Protein AF-A0A269XDZ5-F1 (afdb_monomer_lite)

InterPro domains:
  IPR005771 UTP--glucose-1-phosphate uridylyltransferase, bacterial/archaeal-type [PTHR43197] (3-79)
  IPR005835 Nucleotidyl transferase domain [PF00483] (2-79)
  IPR029044 Nucleotide-diphospho-sugar transferases [G3DSA:3.90.550.10] (1-79)
  IPR029044 Nucleotide-diphospho-sugar transferases [SSF53448] (2-79)

pLDDT: mean 83.18, std 9.84, range [56.16, 92.75]

Radius of gyration: 14.18 Å; chains: 1; bounding box: 31×29×31 Å

Sequence (79 aa):
MYSARQFIGDEPFAVLLGDDIVESDTPAIKQLMEVYEETGNSVIGVQEVPESDTHRYGIIDPLSKEGRRYEVKKFVEKP

Organism: NCBI:txid152332

Foldseek 3Di:
DVVCCVVQPPDDDDDDDPPDDDDDPDPPVVVQVVVCVVPVDHGDDDDDDDPVCQQVDWDFDFPDDDPPDTHGPDIDHRD

Structure (mmCIF, N/CA/C/O backbone):
data_AF-A0A269XDZ5-F1
#
_entry.id   AF-A0A269XDZ5-F1
#
loop_
_atom_site.group_PDB
_atom_site.id
_atom_site.type_symbol
_atom_site.label_atom_id
_atom_site.label_alt_id
_atom_site.label_comp_id
_atom_site.label_asym_id
_atom_site.label_entity_id
_atom_site.label_seq_id
_atom_site.pdbx_PDB_ins_code
_atom_site.Cartn_x
_atom_site.Cartn_y
_atom_site.Cartn_z
_atom_site.occupancy
_atom_site.B_iso_or_equiv
_atom_site.auth_seq_id
_atom_site.auth_comp_id
_atom_site.auth_asym_id
_atom_site.auth_atom_id
_atom_site.pdbx_PDB_model_num
ATOM 1 N N . MET A 1 1 ? -11.163 -12.309 -0.917 1.00 59.25 1 MET A N 1
ATOM 2 C CA . MET A 1 1 ? -11.638 -11.420 0.171 1.00 59.25 1 MET A CA 1
ATOM 3 C C . MET A 1 1 ? -13.076 -11.697 0.624 1.00 59.25 1 MET A C 1
ATOM 5 O O . MET A 1 1 ? -13.314 -11.654 1.822 1.00 59.25 1 MET A O 1
ATOM 9 N N . TYR A 1 2 ? -14.025 -12.037 -0.262 1.00 61.19 2 TYR A N 1
ATOM 10 C CA . TYR A 1 2 ? -15.442 -12.231 0.112 1.00 61.19 2 TYR A CA 1
ATOM 11 C C . TYR A 1 2 ? -15.685 -13.258 1.244 1.00 61.19 2 TYR A C 1
ATOM 13 O O . TYR A 1 2 ? -16.528 -13.030 2.105 1.00 61.19 2 TYR A O 1
ATOM 21 N N . SER A 1 3 ? -14.893 -14.334 1.322 1.00 60.72 3 SER A N 1
ATOM 22 C CA . SER A 1 3 ? -15.047 -15.379 2.351 1.00 60.72 3 SER A CA 1
ATOM 23 C C . SER A 1 3 ? -14.651 -14.954 3.774 1.00 60.72 3 SER A C 1
ATOM 25 O O . SER A 1 3 ? -15.116 -15.566 4.734 1.00 60.72 3 SER A O 1
ATOM 27 N N . ALA A 1 4 ? -13.830 -13.906 3.926 1.00 60.69 4 ALA A N 1
ATOM 28 C CA . ALA A 1 4 ? -13.394 -13.384 5.228 1.00 60.69 4 ALA A CA 1
ATOM 29 C C . ALA A 1 4 ? -14.342 -12.310 5.790 1.00 60.69 4 ALA A C 1
ATOM 31 O O . ALA A 1 4 ? -14.249 -11.958 6.963 1.00 60.69 4 ALA A O 1
ATOM 32 N N . ARG A 1 5 ? -15.297 -11.827 4.981 1.00 59.72 5 ARG A N 1
ATOM 33 C CA . ARG A 1 5 ? -16.232 -10.753 5.352 1.00 59.72 5 ARG A CA 1
ATOM 34 C C . ARG A 1 5 ? -17.026 -11.064 6.625 1.00 59.72 5 ARG A C 1
ATOM 36 O O . ARG A 1 5 ? -17.260 -10.178 7.434 1.00 59.72 5 ARG A O 1
ATOM 43 N N . GLN A 1 6 ? -17.383 -12.332 6.823 1.00 59.56 6 GLN A N 1
ATOM 44 C CA . GLN A 1 6 ? -18.106 -12.805 8.008 1.00 59.56 6 GLN A CA 1
ATOM 45 C C . GLN A 1 6 ? -17.293 -12.740 9.315 1.00 59.56 6 GLN A C 1
ATOM 47 O O . GLN A 1 6 ? -17.886 -12.734 10.386 1.00 59.56 6 GLN A O 1
ATOM 52 N N . PHE A 1 7 ? -15.959 -12.688 9.231 1.00 62.59 7 PHE A N 1
ATOM 53 C CA . PHE A 1 7 ? -15.067 -12.610 10.393 1.00 62.59 7 PHE A CA 1
ATOM 54 C C . PHE A 1 7 ? -14.613 -11.182 10.712 1.00 62.59 7 PHE A C 1
ATOM 56 O O . PHE A 1 7 ? -14.195 -10.928 11.834 1.00 62.59 7 PHE A O 1
ATOM 63 N N . ILE A 1 8 ? -14.682 -10.273 9.737 1.00 65.06 8 ILE A N 1
ATOM 64 C CA . ILE A 1 8 ? -14.182 -8.896 9.857 1.00 65.06 8 ILE A CA 1
ATOM 65 C C . ILE A 1 8 ? -15.306 -7.911 10.216 1.00 65.06 8 ILE A C 1
ATOM 67 O O . ILE A 1 8 ? -15.069 -6.933 10.914 1.00 65.06 8 ILE A O 1
ATOM 71 N N . GLY A 1 9 ? -16.540 -8.159 9.762 1.00 69.62 9 GLY A N 1
ATOM 72 C CA . GLY A 1 9 ? -17.639 -7.209 9.957 1.00 69.62 9 GLY A CA 1
ATOM 73 C C . GLY A 1 9 ? -17.478 -5.953 9.090 1.00 69.62 9 GLY A C 1
ATOM 74 O O . GLY A 1 9 ? -17.160 -6.073 7.906 1.00 69.62 9 GLY A O 1
ATOM 75 N N . ASP A 1 10 ? -17.722 -4.777 9.681 1.00 74.62 10 ASP A N 1
ATOM 76 C CA . ASP A 1 10 ? -17.608 -3.444 9.047 1.00 74.62 10 ASP A CA 1
ATOM 77 C C . ASP A 1 10 ? -16.400 -2.635 9.578 1.00 74.62 10 ASP A C 1
ATOM 79 O O . ASP A 1 10 ? -16.357 -1.409 9.482 1.00 74.62 10 ASP A O 1
ATOM 83 N N . GLU A 1 11 ? -15.401 -3.311 10.150 1.00 79.88 11 GLU A N 1
ATOM 84 C CA . GLU A 1 11 ? -14.168 -2.677 10.629 1.00 79.88 11 GLU A CA 1
ATOM 85 C C . GLU A 1 11 ? -13.074 -2.674 9.543 1.00 79.88 11 GLU A C 1
ATOM 87 O O . GLU A 1 11 ? -13.024 -3.580 8.700 1.00 79.88 11 GLU A O 1
ATOM 92 N N . PRO A 1 12 ? -12.173 -1.670 9.528 1.00 81.31 12 PRO A N 1
ATOM 93 C CA . PRO A 1 12 ? -11.038 -1.671 8.615 1.00 81.31 12 PRO A CA 1
ATOM 94 C C . PRO A 1 12 ? -10.130 -2.873 8.876 1.00 81.31 12 PRO A C 1
ATOM 96 O O . PRO A 1 12 ? -9.824 -3.213 10.018 1.00 81.31 12 PRO A O 1
ATOM 99 N N . PHE A 1 13 ? -9.663 -3.499 7.799 1.00 86.50 13 PHE A N 1
ATOM 100 C CA . PHE A 1 13 ? -8.810 -4.677 7.864 1.00 86.50 13 PHE A CA 1
ATOM 101 C C . PHE A 1 13 ? -7.665 -4.586 6.865 1.00 86.50 13 PHE A C 1
ATOM 103 O O . PHE A 1 13 ? -7.774 -3.970 5.805 1.00 86.50 13 PHE A O 1
ATOM 110 N N . ALA A 1 14 ? -6.572 -5.260 7.200 1.00 87.25 14 ALA A N 1
ATOM 111 C CA . ALA A 1 14 ? -5.443 -5.445 6.312 1.00 87.25 14 ALA A CA 1
ATOM 112 C C . ALA A 1 14 ? -5.499 -6.818 5.641 1.00 87.25 14 ALA A C 1
ATOM 114 O O . ALA A 1 14 ? -5.915 -7.807 6.247 1.00 87.25 14 ALA A O 1
ATOM 115 N N . VAL A 1 15 ? -5.019 -6.890 4.401 1.00 86.88 15 VAL A N 1
ATOM 116 C CA . VAL A 1 15 ? -4.783 -8.158 3.707 1.00 86.88 15 VAL A CA 1
ATOM 117 C C . VAL A 1 15 ? -3.304 -8.279 3.398 1.00 86.88 15 VAL A C 1
ATOM 119 O O . VAL A 1 15 ? -2.706 -7.375 2.825 1.00 86.88 15 VAL A O 1
ATOM 122 N N . LEU A 1 16 ? -2.738 -9.413 3.795 1.00 85.25 16 LEU A N 1
ATOM 123 C CA . LEU A 1 16 ? -1.353 -9.789 3.558 1.00 85.25 16 LEU A CA 1
ATOM 124 C C . LEU A 1 16 ? -1.362 -11.058 2.709 1.00 85.25 16 LEU A C 1
ATOM 126 O O . LEU A 1 16 ? -2.089 -12.006 3.019 1.00 85.25 16 LEU A O 1
ATOM 130 N N . LEU A 1 17 ? -0.580 -11.060 1.636 1.00 82.50 17 LEU A N 1
ATOM 131 C CA . LEU A 1 17 ? -0.373 -12.229 0.793 1.00 82.50 17 LEU A CA 1
ATOM 132 C C . LEU A 1 17 ? 0.871 -12.956 1.312 1.00 82.50 17 LEU A C 1
ATOM 134 O O . LEU A 1 17 ? 1.930 -12.354 1.446 1.00 82.50 17 LEU A O 1
ATOM 138 N N . GLY A 1 18 ? 0.722 -14.223 1.706 1.00 76.75 18 GLY A N 1
ATOM 139 C CA . GLY A 1 18 ? 1.787 -14.975 2.389 1.00 76.75 18 GLY A CA 1
ATOM 140 C C . GLY A 1 18 ? 2.978 -15.351 1.500 1.00 76.75 18 GLY A C 1
ATOM 141 O O . GLY A 1 18 ? 3.979 -15.854 2.001 1.00 76.75 18 GLY A O 1
ATOM 142 N N . ASP A 1 19 ? 2.854 -15.140 0.196 1.00 82.00 19 ASP A N 1
ATOM 143 C CA . ASP A 1 19 ? 3.868 -15.326 -0.836 1.00 82.00 19 ASP A CA 1
ATOM 144 C C . ASP A 1 19 ? 4.721 -14.072 -1.091 1.00 82.00 19 ASP A C 1
ATOM 146 O O . ASP A 1 19 ? 5.815 -14.202 -1.640 1.00 82.00 19 ASP A O 1
ATOM 150 N N . ASP A 1 20 ? 4.288 -12.894 -0.626 1.00 76.44 20 ASP A N 1
ATOM 151 C CA . ASP A 1 20 ? 5.044 -11.643 -0.721 1.00 76.44 20 ASP A CA 1
ATOM 152 C C . ASP A 1 20 ? 5.734 -11.313 0.612 1.00 76.44 20 ASP A C 1
ATOM 154 O O . ASP A 1 20 ? 5.110 -10.898 1.593 1.00 76.44 20 ASP A O 1
ATOM 158 N N . ILE A 1 21 ? 7.060 -11.469 0.645 1.00 79.69 21 ILE A N 1
ATOM 159 C CA . ILE A 1 21 ? 7.890 -11.103 1.800 1.00 79.69 21 ILE A CA 1
ATOM 160 C C . ILE A 1 21 ? 8.463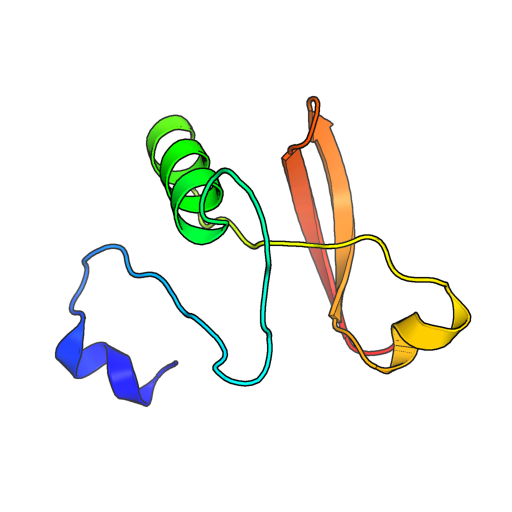 -9.705 1.572 1.00 79.69 21 ILE A C 1
ATOM 162 O O . ILE A 1 21 ? 9.290 -9.500 0.686 1.00 79.69 21 ILE A O 1
ATOM 166 N N . VAL A 1 22 ? 8.049 -8.751 2.407 1.00 84.06 22 VAL A N 1
ATOM 167 C CA . VAL A 1 22 ? 8.553 -7.371 2.382 1.00 84.06 22 VAL A CA 1
ATOM 168 C C . VAL A 1 22 ? 9.461 -7.137 3.586 1.00 84.06 22 VAL A C 1
ATOM 170 O O . VAL A 1 22 ? 8.998 -7.123 4.726 1.00 84.06 22 VAL A O 1
ATOM 173 N N . GLU A 1 23 ? 10.753 -6.934 3.330 1.00 85.94 23 GLU A N 1
ATOM 174 C CA . GLU A 1 23 ? 11.750 -6.591 4.347 1.00 85.94 23 GLU A CA 1
ATOM 175 C C . GLU A 1 23 ? 11.948 -5.070 4.403 1.00 85.94 23 GLU A C 1
ATOM 177 O O . GLU A 1 23 ? 12.186 -4.419 3.387 1.00 85.94 23 GLU A O 1
ATOM 182 N N . SER A 1 24 ? 11.796 -4.483 5.591 1.00 85.88 24 SER A N 1
ATOM 183 C CA . SER A 1 24 ? 11.936 -3.042 5.821 1.00 85.88 24 SER A CA 1
ATOM 184 C C . SER A 1 24 ? 12.120 -2.769 7.314 1.00 85.88 24 SER A C 1
ATOM 186 O O . SER A 1 24 ? 11.482 -3.428 8.136 1.00 85.88 24 SER A O 1
ATOM 188 N N . ASP A 1 25 ? 12.924 -1.758 7.665 1.00 90.44 25 ASP A N 1
ATOM 189 C CA . ASP A 1 25 ? 13.136 -1.326 9.058 1.00 90.44 25 ASP A CA 1
ATOM 190 C C . ASP A 1 25 ? 11.815 -0.961 9.749 1.00 90.44 25 ASP A C 1
ATOM 192 O O . ASP A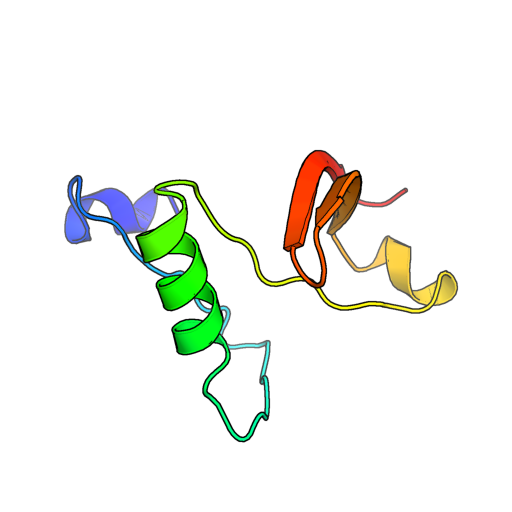 1 25 ? 11.569 -1.296 10.907 1.00 90.44 25 ASP A O 1
ATOM 196 N N . THR A 1 26 ? 10.936 -0.271 9.014 1.00 89.75 26 THR A N 1
ATOM 197 C CA . THR A 1 26 ? 9.556 -0.026 9.442 1.00 89.75 26 THR A CA 1
ATOM 198 C C . THR A 1 26 ? 8.641 -1.044 8.767 1.00 89.75 26 THR A C 1
ATOM 200 O O . THR A 1 26 ? 8.629 -1.083 7.532 1.00 89.75 26 THR A O 1
ATOM 203 N N . PRO A 1 27 ? 7.829 -1.819 9.513 1.00 91.12 27 PRO A N 1
ATOM 204 C CA . PRO A 1 27 ? 6.936 -2.812 8.922 1.00 91.12 27 PRO A CA 1
ATOM 205 C C . PRO A 1 27 ? 6.058 -2.209 7.822 1.00 91.12 27 PRO A C 1
ATOM 207 O O . PRO A 1 27 ? 5.413 -1.184 8.041 1.00 91.12 27 PRO A O 1
ATOM 210 N N . ALA A 1 28 ? 6.006 -2.849 6.651 1.00 90.06 28 ALA A N 1
ATOM 211 C CA . ALA A 1 28 ? 5.260 -2.337 5.496 1.00 90.06 28 ALA A CA 1
ATOM 212 C C . ALA A 1 28 ? 3.782 -2.082 5.828 1.00 90.06 28 ALA A C 1
ATOM 214 O O . ALA A 1 28 ? 3.235 -1.033 5.500 1.00 90.06 28 ALA A O 1
ATOM 215 N N . ILE A 1 29 ? 3.166 -3.000 6.579 1.00 90.81 29 ILE A N 1
ATOM 216 C CA . ILE A 1 29 ? 1.783 -2.864 7.046 1.00 90.81 29 ILE A CA 1
ATOM 217 C C . ILE A 1 29 ? 1.577 -1.607 7.902 1.00 90.81 29 ILE A C 1
ATOM 219 O O . ILE A 1 29 ? 0.565 -0.930 7.759 1.00 90.81 29 ILE A O 1
ATOM 223 N N . LYS A 1 30 ? 2.558 -1.252 8.743 1.00 91.44 30 LYS A N 1
ATOM 224 C CA . LYS A 1 30 ? 2.479 -0.081 9.620 1.00 91.44 30 LYS A CA 1
ATOM 225 C C . LYS A 1 30 ? 2.454 1.208 8.801 1.00 91.44 30 LYS A C 1
ATOM 227 O O . LYS A 1 30 ? 1.643 2.080 9.076 1.00 91.44 30 LYS A O 1
ATOM 232 N N . GLN A 1 31 ? 3.274 1.284 7.755 1.00 91.88 31 GLN A N 1
ATOM 233 C CA . GLN A 1 31 ? 3.291 2.435 6.847 1.00 91.88 31 GLN A CA 1
ATOM 234 C C . GLN A 1 31 ? 1.939 2.607 6.133 1.00 91.88 31 GLN A C 1
ATOM 236 O O . GLN A 1 31 ? 1.458 3.725 5.979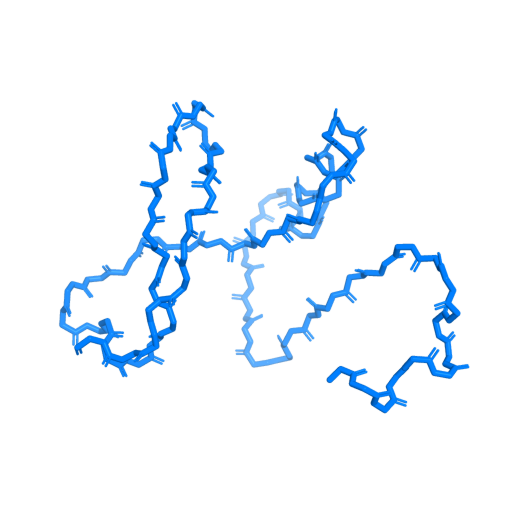 1.00 91.88 31 GLN A O 1
ATOM 241 N N . LEU A 1 32 ? 1.293 1.506 5.729 1.00 92.19 32 LEU A N 1
ATOM 242 C CA . LEU A 1 32 ? -0.040 1.559 5.116 1.00 92.19 32 LEU A CA 1
ATOM 243 C C . LEU A 1 32 ? -1.120 1.997 6.116 1.00 92.19 32 LEU A C 1
ATOM 245 O O . LEU A 1 32 ? -2.006 2.766 5.749 1.00 92.19 32 LEU A O 1
ATOM 249 N N . MET A 1 33 ? -1.034 1.538 7.368 1.00 91.25 33 MET A N 1
ATOM 250 C CA . MET A 1 33 ? -1.947 1.953 8.438 1.00 91.25 33 MET A CA 1
ATOM 251 C C . MET A 1 33 ? -1.831 3.448 8.743 1.00 91.25 33 MET A C 1
ATOM 253 O O . MET A 1 33 ? -2.855 4.110 8.838 1.00 91.25 33 MET A O 1
ATOM 257 N N . GLU A 1 34 ? -0.615 3.996 8.820 1.00 92.75 34 GLU A N 1
ATOM 258 C CA . GLU A 1 34 ? -0.392 5.435 9.036 1.00 92.75 34 GLU A CA 1
ATOM 259 C C . GLU A 1 34 ? -1.060 6.274 7.927 1.00 92.75 34 GLU A C 1
ATOM 261 O O . GLU A 1 34 ? -1.763 7.243 8.207 1.00 92.75 34 GLU A O 1
ATOM 266 N N . VAL A 1 35 ? -0.952 5.852 6.660 1.00 91.38 35 VAL A N 1
ATOM 267 C CA . VAL A 1 35 ? -1.641 6.528 5.542 1.00 91.38 35 VAL A CA 1
ATOM 268 C C . VAL A 1 35 ? -3.164 6.375 5.630 1.00 91.38 35 VAL A C 1
ATOM 270 O O . VAL A 1 35 ? -3.896 7.312 5.300 1.00 91.38 35 VAL A O 1
ATOM 273 N N . TYR A 1 36 ? -3.660 5.214 6.065 1.00 91.06 36 TYR A N 1
ATOM 274 C CA . TYR A 1 36 ? -5.092 5.000 6.277 1.00 91.06 36 TYR A CA 1
ATOM 275 C C . TYR A 1 36 ? -5.630 5.914 7.386 1.00 91.06 36 TYR A C 1
ATOM 277 O O . TYR A 1 36 ? -6.678 6.524 7.208 1.00 91.06 36 TYR A O 1
ATOM 285 N N . GLU A 1 37 ? -4.904 6.067 8.495 1.00 91.06 37 GLU A N 1
ATOM 286 C CA . GLU A 1 37 ? -5.278 6.953 9.604 1.00 91.06 37 GLU A CA 1
ATOM 287 C C . GLU A 1 37 ? -5.305 8.432 9.188 1.00 91.06 37 GLU A C 1
ATOM 289 O O . GLU A 1 37 ? -6.190 9.172 9.614 1.00 91.06 37 GLU A O 1
ATOM 294 N N . GLU A 1 38 ? -4.388 8.860 8.315 1.00 90.31 38 GLU A N 1
ATOM 295 C CA . GLU A 1 38 ? -4.361 10.231 7.789 1.00 90.31 38 GLU A CA 1
ATOM 296 C C . GLU A 1 38 ? -5.475 10.519 6.771 1.00 90.31 38 GLU A C 1
ATOM 298 O O . GLU A 1 38 ? -5.995 11.634 6.721 1.00 90.31 38 GLU A O 1
ATOM 303 N N . THR A 1 39 ? -5.811 9.546 5.917 1.00 89.12 39 THR A N 1
ATOM 304 C CA . THR A 1 39 ? -6.666 9.782 4.738 1.00 89.12 39 THR A CA 1
ATOM 305 C C . THR A 1 39 ? -8.080 9.223 4.864 1.00 89.12 39 THR A C 1
ATOM 307 O O . THR A 1 39 ? -8.975 9.684 4.158 1.00 89.12 39 THR A O 1
ATOM 310 N N . GLY A 1 40 ? -8.289 8.211 5.708 1.00 88.38 40 GLY A N 1
ATOM 311 C CA . GLY A 1 40 ? -9.526 7.429 5.791 1.00 88.38 40 GLY A CA 1
ATOM 312 C C . GLY A 1 40 ? -9.844 6.603 4.537 1.00 88.38 40 GLY A C 1
ATOM 313 O O . GLY A 1 40 ? -10.926 6.026 4.447 1.00 88.38 40 GLY A O 1
ATOM 314 N N . ASN A 1 41 ? -8.934 6.552 3.560 1.00 88.62 41 ASN A N 1
ATOM 315 C CA . ASN A 1 41 ? -9.135 5.881 2.277 1.00 88.62 41 ASN A CA 1
ATOM 316 C C . ASN A 1 41 ? -8.436 4.523 2.246 1.00 88.62 41 ASN A C 1
ATOM 318 O O . ASN A 1 41 ? -7.424 4.321 2.908 1.00 88.62 41 ASN A O 1
ATOM 322 N N . SER A 1 42 ? -8.925 3.598 1.416 1.00 89.88 42 SER A N 1
ATOM 323 C CA . SER A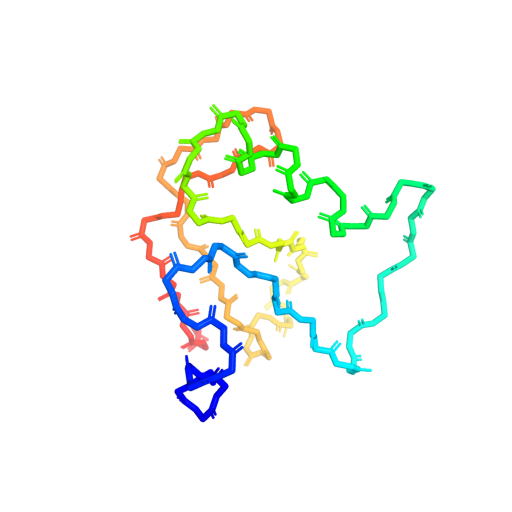 1 42 ? -8.232 2.329 1.178 1.00 89.88 42 SER A CA 1
ATOM 324 C C . SER A 1 42 ? -6.827 2.565 0.616 1.00 89.88 42 SER A C 1
ATOM 326 O O . SER A 1 42 ? -6.663 3.245 -0.397 1.00 89.88 42 SER A O 1
ATOM 328 N N . VAL A 1 43 ? -5.822 1.965 1.256 1.00 92.38 43 VAL A N 1
ATOM 329 C CA . VAL A 1 43 ? -4.406 2.098 0.885 1.00 92.38 43 VAL A CA 1
ATOM 330 C C . VAL A 1 43 ? -3.884 0.758 0.382 1.00 92.38 43 VAL A C 1
ATOM 332 O O . VAL A 1 43 ? -4.165 -0.285 0.970 1.00 92.38 43 VAL A O 1
ATOM 335 N N . ILE A 1 44 ? -3.112 0.783 -0.702 1.00 90.94 44 ILE A N 1
ATOM 336 C CA . ILE A 1 44 ? -2.480 -0.401 -1.292 1.00 90.94 44 ILE A CA 1
ATOM 337 C C . ILE A 1 44 ? -0.978 -0.151 -1.390 1.00 90.94 44 ILE A C 1
ATOM 339 O O . ILE A 1 44 ? -0.547 0.907 -1.849 1.00 90.94 44 ILE A O 1
ATOM 343 N N . GLY A 1 45 ? -0.184 -1.131 -0.958 1.00 90.12 45 GLY A N 1
ATOM 344 C CA . GLY A 1 45 ? 1.259 -1.122 -1.168 1.00 90.12 45 GLY A CA 1
ATOM 345 C C . GLY A 1 45 ? 1.585 -1.394 -2.633 1.00 90.12 45 GLY A C 1
ATOM 346 O O . GLY A 1 45 ? 1.099 -2.365 -3.206 1.00 90.12 45 GLY A O 1
ATOM 347 N N . VAL A 1 46 ? 2.407 -0.536 -3.232 1.00 89.62 46 VAL A N 1
ATOM 348 C CA . VAL A 1 46 ? 2.907 -0.698 -4.601 1.00 89.62 46 VAL A CA 1
ATOM 349 C C . VAL A 1 46 ? 4.427 -0.643 -4.602 1.00 89.62 46 VAL A C 1
ATOM 351 O O . VAL A 1 46 ? 5.030 0.021 -3.759 1.00 89.62 46 VAL A O 1
ATOM 354 N N . GLN A 1 47 ? 5.039 -1.327 -5.562 1.00 87.75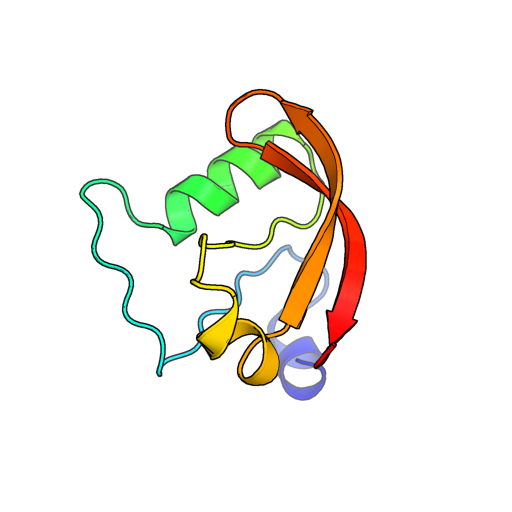 47 GLN A N 1
ATOM 355 C CA . GLN A 1 47 ? 6.476 -1.288 -5.805 1.00 87.75 47 GLN A CA 1
ATOM 356 C C . GLN A 1 47 ? 6.741 -0.962 -7.272 1.00 87.75 47 GLN A C 1
ATOM 358 O O . GLN A 1 47 ? 5.957 -1.332 -8.148 1.00 87.75 47 GLN A O 1
ATOM 363 N N . GLU A 1 48 ? 7.844 -0.269 -7.537 1.00 87.31 48 GLU A N 1
ATOM 364 C CA . GLU A 1 48 ? 8.311 -0.072 -8.905 1.00 87.31 48 GLU A CA 1
ATOM 365 C C . GLU A 1 48 ? 8.892 -1.389 -9.431 1.00 87.31 48 GLU A C 1
ATOM 367 O O . GLU A 1 48 ? 9.731 -2.012 -8.780 1.00 87.31 48 GLU A O 1
ATOM 372 N N . VAL A 1 49 ? 8.431 -1.814 -10.607 1.00 85.94 49 VAL A N 1
ATOM 373 C CA . VAL A 1 49 ? 8.911 -3.018 -11.297 1.00 85.94 49 VAL A CA 1
ATOM 374 C C . VAL A 1 49 ? 9.421 -2.652 -12.693 1.00 85.94 49 VAL A C 1
ATOM 376 O O . VAL A 1 49 ? 8.905 -1.705 -13.296 1.00 85.94 49 VAL A O 1
ATOM 379 N N . PRO A 1 50 ? 10.410 -3.380 -13.241 1.00 88.81 50 PRO A N 1
ATOM 380 C CA . PRO A 1 50 ? 10.828 -3.207 -14.628 1.00 88.81 50 PRO A CA 1
ATOM 381 C C . PRO A 1 50 ? 9.673 -3.454 -15.606 1.00 88.81 50 PRO A C 1
ATOM 383 O O . PRO A 1 50 ? 8.833 -4.325 -15.373 1.00 88.81 50 PRO A O 1
ATOM 386 N N . GLU A 1 51 ? 9.671 -2.761 -16.751 1.00 83.94 51 GLU A N 1
ATOM 387 C CA . GLU A 1 51 ? 8.634 -2.937 -17.785 1.00 83.94 51 GLU A CA 1
ATOM 388 C C . GLU A 1 51 ? 8.491 -4.396 -18.241 1.00 83.94 51 GLU A C 1
ATOM 390 O O . GLU A 1 51 ? 7.379 -4.865 -18.482 1.00 83.94 51 GLU A O 1
ATOM 395 N N . SER A 1 52 ? 9.597 -5.147 -18.282 1.00 85.94 52 SER A N 1
ATOM 396 C CA . SER A 1 52 ? 9.607 -6.565 -18.651 1.00 85.94 52 SER A CA 1
ATOM 397 C C . SER A 1 52 ? 8.767 -7.446 -17.727 1.00 85.94 52 SER A C 1
ATOM 399 O O . SER A 1 52 ? 8.275 -8.475 -18.179 1.00 85.94 52 SER A O 1
ATOM 401 N N . ASP A 1 53 ? 8.569 -7.048 -16.469 1.00 82.94 53 ASP A N 1
ATOM 402 C CA . ASP A 1 53 ? 7.842 -7.829 -15.464 1.00 82.94 53 ASP A CA 1
ATOM 403 C C . ASP A 1 53 ? 6.387 -7.375 -15.286 1.00 82.94 53 ASP A C 1
ATOM 405 O O . ASP A 1 53 ? 5.618 -8.039 -14.593 1.00 82.94 53 ASP A O 1
ATOM 409 N N . THR A 1 54 ? 5.965 -6.294 -15.953 1.00 82.94 54 THR A N 1
ATOM 410 C CA . THR A 1 54 ? 4.619 -5.704 -15.800 1.00 82.94 54 THR A CA 1
ATOM 411 C C . THR A 1 54 ? 3.480 -6.685 -16.078 1.00 82.94 54 THR A C 1
ATOM 413 O O . THR A 1 54 ? 2.472 -6.668 -15.380 1.00 82.94 54 THR A O 1
ATOM 416 N N . HIS A 1 55 ? 3.665 -7.612 -17.020 1.00 80.75 55 HIS A N 1
ATOM 417 C CA . HIS A 1 55 ? 2.695 -8.657 -17.369 1.00 80.75 55 HIS A CA 1
ATOM 418 C C . HIS A 1 55 ? 2.408 -9.666 -16.235 1.00 80.75 55 HIS A C 1
ATOM 420 O O . HIS A 1 55 ? 1.461 -10.453 -16.325 1.00 80.75 55 HIS A O 1
ATOM 426 N N . ARG A 1 56 ? 3.232 -9.684 -15.177 1.00 78.50 56 ARG A N 1
ATOM 427 C CA . ARG A 1 56 ? 3.078 -10.561 -14.005 1.00 78.50 56 ARG A CA 1
ATOM 428 C C . ARG A 1 56 ? 2.283 -9.907 -12.874 1.00 78.50 56 ARG A C 1
ATOM 430 O O . ARG A 1 56 ? 1.869 -10.620 -11.965 1.00 78.50 56 ARG A O 1
ATOM 437 N N . TYR A 1 57 ? 2.051 -8.594 -12.941 1.00 81.25 57 TYR A N 1
ATOM 438 C CA . TYR A 1 57 ? 1.464 -7.800 -11.863 1.00 81.25 57 TYR A CA 1
ATOM 439 C C . TYR A 1 57 ? 0.249 -6.985 -12.335 1.00 81.25 57 TYR A C 1
ATOM 441 O O . TYR A 1 57 ? 0.034 -6.760 -13.526 1.00 81.25 57 TYR A O 1
ATOM 449 N N . GLY A 1 58 ? -0.562 -6.529 -11.378 1.00 82.69 58 GLY A N 1
ATOM 450 C CA . GLY A 1 58 ? -1.527 -5.458 -11.614 1.00 82.69 58 GLY A CA 1
ATOM 451 C C . GLY A 1 58 ? -0.812 -4.111 -11.546 1.00 82.69 58 GLY A C 1
ATOM 452 O O . GLY A 1 58 ? -0.197 -3.794 -10.531 1.00 82.69 58 GLY A O 1
ATOM 453 N N . ILE A 1 59 ? -0.882 -3.323 -12.615 1.00 87.69 59 ILE A N 1
ATOM 454 C CA . ILE A 1 59 ? -0.226 -2.017 -12.704 1.00 87.69 59 ILE A CA 1
ATOM 455 C C . ILE A 1 59 ? -1.233 -0.922 -12.365 1.00 87.69 59 ILE A C 1
ATOM 457 O O . ILE A 1 59 ? -2.367 -0.934 -12.845 1.00 87.69 59 ILE A O 1
ATOM 461 N N . ILE A 1 60 ? -0.837 0.036 -11.530 1.00 89.38 60 ILE A N 1
ATOM 462 C CA . ILE A 1 60 ? -1.672 1.204 -11.234 1.00 89.38 60 ILE A CA 1
ATOM 463 C C . ILE A 1 60 ? -1.495 2.283 -12.307 1.00 89.38 60 ILE A C 1
ATOM 465 O O . ILE A 1 60 ? -0.389 2.526 -12.780 1.00 89.38 60 ILE A O 1
ATOM 469 N N . ASP A 1 61 ? -2.584 2.961 -12.662 1.00 88.38 61 ASP A N 1
ATOM 470 C CA . ASP A 1 61 ? -2.566 4.211 -13.427 1.00 88.38 61 ASP A CA 1
ATOM 471 C C . ASP A 1 61 ? -2.761 5.377 -12.438 1.00 88.38 61 ASP A C 1
ATOM 473 O O . ASP A 1 61 ? -3.879 5.565 -11.933 1.00 88.38 61 ASP A O 1
ATOM 477 N N . PRO A 1 62 ? -1.692 6.107 -12.071 1.00 88.81 62 PRO A N 1
ATOM 478 C CA . PRO A 1 62 ? -1.769 7.168 -11.075 1.00 88.81 62 PRO A CA 1
ATOM 479 C C . PRO A 1 62 ? -2.432 8.431 -11.647 1.00 88.81 62 PRO A C 1
ATOM 481 O O . PRO A 1 62 ? -2.095 8.894 -12.734 1.00 88.81 62 PRO A O 1
ATOM 484 N N . LEU A 1 63 ? -3.357 9.028 -10.892 1.00 89.38 63 LEU A N 1
ATOM 485 C CA . LEU A 1 63 ? -3.975 10.319 -11.208 1.00 89.38 63 LEU A CA 1
ATOM 486 C C . LEU A 1 63 ? -3.089 11.490 -10.771 1.00 89.38 63 LEU A C 1
ATOM 488 O O . LEU A 1 63 ? -2.912 12.457 -11.509 1.00 89.38 63 LEU A O 1
ATOM 492 N N . SER A 1 64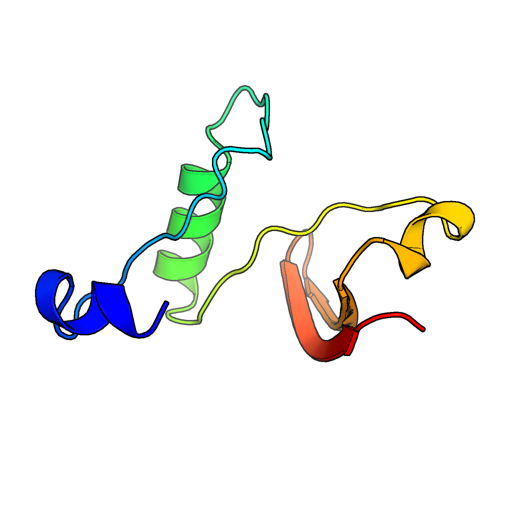 ? -2.555 11.398 -9.555 1.00 90.38 64 SER A N 1
ATOM 493 C CA . SER A 1 64 ? -1.734 12.421 -8.920 1.00 90.38 64 SER A CA 1
ATOM 494 C C . SER A 1 64 ? -0.683 11.768 -8.014 1.00 90.38 64 SER A C 1
ATOM 496 O O . SER A 1 64 ? -0.810 10.602 -7.622 1.00 90.38 64 SER A O 1
ATOM 498 N N . LYS A 1 65 ? 0.393 12.505 -7.718 1.00 90.19 65 LYS A N 1
ATOM 499 C CA . LYS A 1 65 ? 1.477 12.067 -6.832 1.00 90.19 65 LYS A CA 1
ATOM 500 C C . LYS A 1 65 ? 1.734 13.130 -5.775 1.00 90.19 65 LYS A C 1
ATOM 502 O O . LYS A 1 65 ? 1.987 14.284 -6.111 1.00 90.19 65 LYS A O 1
ATOM 507 N N . GLU A 1 66 ? 1.775 12.710 -4.519 1.00 87.00 66 GLU A N 1
ATOM 508 C CA . GLU A 1 66 ? 2.151 13.551 -3.388 1.00 87.00 66 GLU A CA 1
ATOM 509 C C . GLU A 1 66 ? 3.229 12.844 -2.556 1.00 87.00 66 GLU A C 1
ATOM 511 O O . GLU A 1 66 ? 2.962 11.924 -1.779 1.00 87.00 66 GLU A O 1
ATOM 516 N N . GLY A 1 67 ? 4.489 13.239 -2.754 1.00 87.69 67 GLY A N 1
ATOM 517 C CA . GLY A 1 67 ? 5.630 12.575 -2.124 1.00 87.69 67 GLY A CA 1
ATOM 518 C C . GLY A 1 67 ? 5.720 11.100 -2.531 1.00 87.69 67 GLY A C 1
ATOM 519 O O . GLY A 1 67 ? 6.052 10.790 -3.675 1.00 87.69 67 GLY A O 1
ATOM 520 N N . ARG A 1 68 ? 5.438 10.197 -1.583 1.00 85.44 68 ARG A N 1
ATOM 521 C CA . ARG A 1 68 ? 5.400 8.737 -1.791 1.00 85.44 68 ARG A CA 1
ATOM 522 C C . ARG A 1 68 ? 3.987 8.178 -2.010 1.00 85.44 68 ARG A C 1
ATOM 524 O O . ARG A 1 68 ? 3.844 6.979 -2.218 1.00 85.44 68 ARG A O 1
ATOM 531 N N . ARG A 1 69 ? 2.955 9.024 -1.965 1.00 88.88 69 ARG A N 1
ATOM 532 C CA . ARG A 1 69 ? 1.554 8.634 -2.159 1.00 88.88 69 ARG A CA 1
ATOM 533 C C . ARG A 1 69 ? 1.150 8.830 -3.613 1.00 88.88 69 ARG A C 1
ATOM 535 O O . ARG A 1 69 ? 1.484 9.849 -4.219 1.00 88.88 69 ARG A O 1
ATOM 542 N N . TYR A 1 70 ? 0.409 7.864 -4.139 1.00 91.00 70 TYR A N 1
ATOM 543 C CA . TYR A 1 70 ? -0.178 7.918 -5.471 1.00 91.00 70 TYR A CA 1
ATOM 544 C C . TYR A 1 70 ? -1.688 7.780 -5.348 1.00 91.00 70 TYR A C 1
ATOM 546 O O . TYR A 1 70 ? -2.182 6.820 -4.757 1.00 91.00 70 TYR A O 1
ATOM 554 N N . GLU A 1 71 ? -2.418 8.727 -5.921 1.00 90.50 71 GLU A N 1
ATOM 555 C CA . GLU A 1 71 ? -3.859 8.594 -6.072 1.00 90.50 71 GLU A CA 1
ATOM 556 C C . GLU A 1 71 ? -4.134 7.666 -7.254 1.00 90.50 71 GLU A C 1
ATOM 558 O O . GLU A 1 71 ? -3.712 7.942 -8.377 1.00 90.50 71 GLU A O 1
ATOM 563 N N . VAL A 1 72 ? -4.802 6.540 -7.016 1.00 89.69 72 VAL A N 1
ATOM 564 C CA . VAL A 1 72 ? -5.033 5.540 -8.063 1.00 89.69 72 VAL A CA 1
ATOM 565 C C . VAL A 1 72 ? -6.281 5.902 -8.858 1.00 89.69 72 VAL A C 1
ATOM 567 O O . VAL A 1 72 ? -7.386 5.915 -8.321 1.00 89.69 72 VAL A O 1
ATOM 570 N N . LYS A 1 73 ? -6.122 6.139 -10.165 1.00 88.19 73 LYS A N 1
ATOM 571 C CA . LYS A 1 73 ? -7.252 6.348 -11.078 1.00 88.19 73 LYS A CA 1
ATOM 572 C C . LYS A 1 73 ? -7.919 5.030 -11.447 1.00 88.19 73 LYS A C 1
ATOM 574 O O . LYS A 1 73 ? -9.142 4.922 -11.462 1.00 88.19 73 LYS A O 1
ATOM 579 N N . LYS A 1 74 ? -7.101 4.049 -11.831 1.00 87.56 74 LYS A N 1
ATOM 580 C CA . LYS A 1 74 ? -7.540 2.722 -12.266 1.00 87.56 74 LYS A CA 1
ATOM 581 C C . LYS A 1 74 ? -6.430 1.693 -12.072 1.00 87.56 74 LYS A C 1
ATOM 583 O O . LYS A 1 74 ? -5.251 2.039 -12.049 1.00 87.56 74 LYS A O 1
ATOM 588 N N . PHE A 1 75 ? -6.830 0.430 -11.998 1.00 85.69 75 PHE A N 1
ATOM 589 C CA . PHE A 1 75 ? -5.929 -0.717 -12.043 1.00 85.69 75 PHE A CA 1
ATOM 590 C C . PHE A 1 75 ? -5.966 -1.314 -13.450 1.00 85.69 75 PHE A C 1
ATOM 592 O O . PHE A 1 75 ? -7.042 -1.505 -14.018 1.00 85.69 75 PHE A O 1
ATOM 599 N N . VAL A 1 76 ? -4.795 -1.573 -14.019 1.00 81.62 76 VAL A N 1
ATOM 600 C CA . VAL A 1 76 ? -4.602 -2.220 -15.317 1.00 81.62 76 VAL A CA 1
ATOM 601 C C . VAL A 1 76 ? -4.009 -3.596 -15.051 1.00 81.62 76 VAL A C 1
ATOM 603 O O . VAL A 1 76 ? -2.862 -3.727 -14.629 1.00 81.62 76 VAL A O 1
ATOM 606 N N . GLU A 1 77 ? -4.811 -4.632 -15.252 1.00 66.88 77 GLU A N 1
ATOM 607 C CA . GLU A 1 77 ? -4.373 -6.012 -15.073 1.00 66.88 77 GLU A CA 1
ATOM 608 C C . GLU A 1 77 ? -3.806 -6.523 -16.401 1.00 66.88 77 GLU A C 1
ATOM 610 O O . GLU A 1 77 ? -4.551 -6.637 -17.372 1.00 66.88 77 GLU A O 1
ATOM 615 N N . LYS A 1 78 ? -2.497 -6.812 -16.439 1.00 63.97 78 LYS A N 1
ATOM 616 C CA . LYS A 1 78 ? -1.778 -7.327 -17.623 1.00 63.97 78 LYS A CA 1
ATOM 617 C C . LYS A 1 78 ? -1.919 -6.438 -18.877 1.00 63.97 78 LYS A C 1
ATOM 619 O O . LYS A 1 78 ? -2.646 -6.810 -19.801 1.00 63.97 78 LYS A O 1
ATOM 624 N N . PRO A 1 79 ? -1.255 -5.268 -18.906 1.00 56.16 79 PRO A N 1
ATOM 625 C CA . PRO A 1 79 ? -1.083 -4.509 -20.144 1.00 56.16 79 PRO A CA 1
ATOM 626 C C . PRO A 1 79 ? -0.292 -5.283 -21.212 1.00 56.16 79 PRO A C 1
ATOM 628 O O . PRO A 1 79 ? 0.462 -6.218 -20.850 1.00 56.16 79 PRO A O 1
#

Secondary structure (DSSP, 8-state):
-GGGHHHHTTS------TT-----SS-HHHHHHHHHHHH-S---------GGGGGGSEEEEEEEEETTEEEEEEEEE--